Protein AF-A0A141RR09-F1 (afdb_monomer_lite)

pLDDT: mean 96.18, std 3.69, range [79.0, 98.81]

Foldsee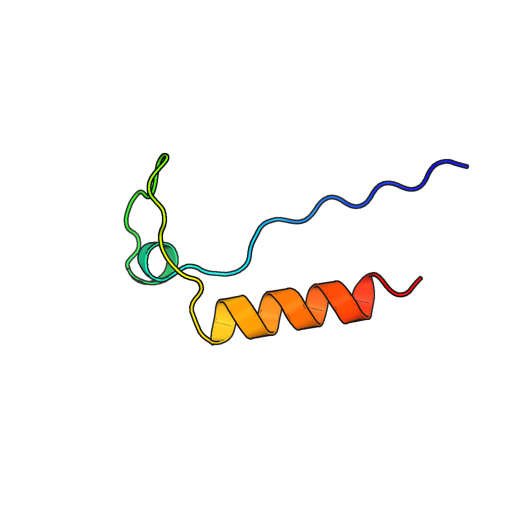k 3Di:
DDDDDDDDQFAFPCVVVVHDQVVHDTHHDPRRVVVVVVVVVVPPD

Radius of gyration: 12.93 Å; chains: 1; bounding box: 24×20×35 Å

Sequence (45 aa):
MLQVYLVRHGETQWNAERRIQGQSDSPLTDKGVQQAWQVAERART

Secondary structure (DSSP, 8-state):
-------PPPPBHHHHTT---TT--PPBPHHHHHHHHHHHHHT--

Structure (mmCIF, N/CA/C/O backbone):
data_AF-A0A141RR09-F1
#
_entry.id   AF-A0A141RR09-F1
#
loop_
_atom_site.group_PDB
_atom_site.id
_atom_site.type_symbol
_atom_site.label_atom_id
_atom_site.label_alt_id
_atom_site.label_comp_id
_atom_site.label_asym_id
_atom_site.label_entity_id
_atom_site.label_seq_id
_atom_site.pdbx_PDB_ins_code
_atom_site.Cartn_x
_atom_site.Cartn_y
_atom_site.Cartn_z
_atom_site.occupancy
_atom_site.B_iso_or_equiv
_atom_site.auth_seq_id
_atom_site.auth_comp_id
_atom_site.auth_asym_id
_atom_site.auth_atom_id
_atom_site.pdbx_PDB_model_num
ATOM 1 N N . MET A 1 1 ? -11.858 6.984 24.755 1.00 86.06 1 MET A N 1
ATOM 2 C CA . MET A 1 1 ? -10.474 7.199 24.273 1.00 86.06 1 MET A CA 1
ATOM 3 C C . MET A 1 1 ? -10.506 7.230 22.758 1.00 86.06 1 MET A C 1
ATOM 5 O O . MET A 1 1 ? -11.317 6.515 22.187 1.00 86.06 1 MET A O 1
ATOM 9 N N . LEU A 1 2 ? -9.688 8.064 22.122 1.00 93.44 2 LEU A N 1
ATOM 10 C CA . LEU A 1 2 ? -9.578 8.091 20.664 1.00 93.44 2 LEU A CA 1
ATOM 11 C C . LEU A 1 2 ? -8.719 6.911 20.191 1.00 93.44 2 LEU A C 1
ATOM 13 O O . LEU A 1 2 ? -7.623 6.715 20.713 1.00 93.44 2 LEU A O 1
ATOM 17 N N . GLN A 1 3 ? -9.203 6.165 19.199 1.00 92.94 3 GLN A N 1
ATOM 18 C CA . GLN A 1 3 ? -8.448 5.113 18.522 1.00 92.94 3 GLN A CA 1
ATOM 19 C C . GLN A 1 3 ? -8.189 5.536 17.074 1.00 92.94 3 GLN A C 1
ATOM 21 O O . GLN A 1 3 ? -9.105 5.972 16.380 1.00 92.94 3 GLN A O 1
ATOM 26 N N . VAL A 1 4 ? -6.934 5.441 16.632 1.00 95.19 4 VAL A N 1
ATOM 27 C CA . VAL A 1 4 ? -6.502 5.847 15.288 1.00 95.19 4 VAL A CA 1
ATOM 28 C C . VAL A 1 4 ? -5.793 4.676 14.627 1.00 95.19 4 VAL A C 1
ATOM 30 O O . VAL A 1 4 ? -4.888 4.085 15.215 1.00 95.19 4 VAL A O 1
ATOM 33 N N . TYR A 1 5 ? -6.183 4.375 13.390 1.00 94.19 5 TYR A N 1
ATOM 34 C CA . TYR A 1 5 ? -5.574 3.340 12.563 1.00 94.19 5 TYR A CA 1
ATOM 35 C C . TYR A 1 5 ? -4.835 3.989 11.393 1.00 94.19 5 TYR A C 1
ATOM 37 O O . TYR A 1 5 ? -5.412 4.787 10.656 1.00 94.19 5 TYR A O 1
ATOM 45 N N . LEU A 1 6 ? -3.561 3.639 11.214 1.00 96.62 6 LEU A N 1
ATOM 46 C CA . LEU A 1 6 ? -2.744 4.071 10.081 1.00 96.62 6 LEU A CA 1
ATOM 47 C C . LEU A 1 6 ? -2.428 2.858 9.212 1.00 96.62 6 LEU A C 1
ATOM 49 O O . LEU A 1 6 ? -1.927 1.848 9.704 1.00 96.62 6 LEU A O 1
ATOM 53 N N . VAL A 1 7 ? -2.716 2.963 7.918 1.00 96.69 7 VAL A N 1
ATOM 54 C CA . VAL A 1 7 ? -2.561 1.870 6.957 1.00 96.69 7 VAL A CA 1
ATOM 55 C C . VAL A 1 7 ? -1.904 2.409 5.689 1.00 96.69 7 VAL A C 1
ATOM 57 O O . VAL A 1 7 ? -2.243 3.493 5.219 1.00 96.69 7 VAL A O 1
ATOM 60 N N . ARG A 1 8 ? -0.973 1.639 5.119 1.00 96.81 8 ARG A N 1
ATOM 61 C CA . ARG A 1 8 ? -0.428 1.877 3.776 1.00 96.81 8 ARG A CA 1
ATOM 62 C C . ARG A 1 8 ? -1.260 1.115 2.741 1.00 96.81 8 ARG A C 1
ATOM 64 O O . ARG A 1 8 ? -1.700 0.003 3.018 1.00 96.81 8 ARG A O 1
ATOM 71 N N . HIS A 1 9 ? -1.431 1.687 1.550 1.00 96.56 9 HIS A N 1
ATOM 72 C CA . HIS A 1 9 ? -2.049 0.990 0.418 1.00 96.56 9 HIS A CA 1
ATOM 73 C C . HIS A 1 9 ? -1.358 -0.358 0.117 1.00 96.56 9 HIS A C 1
ATOM 75 O O . HIS A 1 9 ? -0.181 -0.553 0.437 1.00 96.56 9 HIS A O 1
ATOM 81 N N . GLY A 1 10 ? -2.090 -1.280 -0.514 1.00 98.12 10 GLY A N 1
ATOM 82 C CA . GLY A 1 10 ? -1.549 -2.569 -0.953 1.00 98.12 10 GLY A CA 1
ATOM 83 C C . GLY A 1 10 ? -0.495 -2.434 -2.059 1.00 98.12 10 GLY A C 1
ATOM 84 O O . GLY A 1 10 ? -0.283 -1.357 -2.615 1.00 98.12 10 GLY A O 1
ATOM 85 N N . GLU A 1 11 ? 0.169 -3.539 -2.387 1.00 98.56 11 GLU A N 1
ATOM 86 C CA . GLU A 1 11 ? 1.152 -3.607 -3.474 1.00 98.56 11 GLU A CA 1
ATOM 87 C C . GLU A 1 11 ? 0.559 -3.134 -4.816 1.00 98.56 11 GLU A C 1
ATOM 89 O O . GLU A 1 11 ? -0.487 -3.617 -5.249 1.00 98.56 11 GLU A O 1
ATOM 94 N N . THR A 1 12 ? 1.244 -2.203 -5.486 1.00 98.56 12 THR A N 1
ATOM 95 C CA . THR A 1 12 ? 0.935 -1.768 -6.860 1.00 98.56 12 THR A CA 1
ATOM 96 C C . THR A 1 12 ? 1.810 -2.489 -7.885 1.00 98.56 12 THR A C 1
ATOM 98 O O . THR A 1 12 ? 2.871 -3.014 -7.536 1.00 98.56 12 THR A O 1
ATOM 101 N N . GLN A 1 13 ? 1.414 -2.483 -9.163 1.00 98.50 13 GLN A N 1
ATOM 102 C CA . GLN A 1 13 ? 2.227 -3.045 -10.257 1.00 98.50 13 GLN A CA 1
ATOM 103 C C . GLN A 1 13 ? 3.657 -2.478 -10.237 1.00 98.50 13 GLN A C 1
ATOM 105 O O . GLN A 1 13 ? 4.637 -3.215 -10.306 1.00 98.50 13 GLN A O 1
ATOM 110 N N . TRP A 1 14 ? 3.803 -1.169 -10.011 1.00 98.19 14 TRP A N 1
ATOM 111 C CA . TRP A 1 14 ? 5.123 -0.535 -9.963 1.00 98.19 14 TRP A CA 1
ATOM 112 C C . TRP A 1 14 ? 5.917 -0.875 -8.698 1.00 98.19 14 TRP A C 1
ATOM 114 O O . TRP A 1 14 ? 7.145 -0.869 -8.737 1.00 98.19 14 TRP A O 1
ATOM 124 N N . ASN A 1 15 ? 5.266 -1.214 -7.577 1.00 97.56 15 ASN A N 1
ATOM 125 C CA . ASN A 1 15 ? 5.979 -1.778 -6.426 1.00 97.56 15 ASN A CA 1
ATOM 126 C C . ASN A 1 15 ? 6.587 -3.143 -6.781 1.00 97.56 15 ASN A C 1
ATOM 128 O O . ASN A 1 15 ? 7.752 -3.381 -6.456 1.00 97.56 15 ASN A O 1
ATOM 132 N N . ALA A 1 16 ? 5.832 -4.000 -7.479 1.00 98.06 16 ALA A N 1
ATOM 133 C CA . ALA A 1 16 ? 6.300 -5.313 -7.924 1.00 98.06 16 ALA A CA 1
ATOM 134 C C . ALA A 1 16 ? 7.463 -5.200 -8.929 1.00 98.06 16 ALA A C 1
ATOM 136 O O . ALA A 1 16 ? 8.450 -5.926 -8.822 1.00 98.06 16 ALA A O 1
ATOM 137 N N . G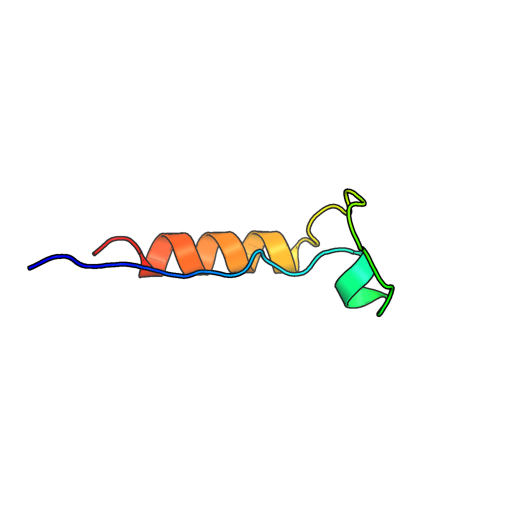LU A 1 17 ? 7.397 -4.222 -9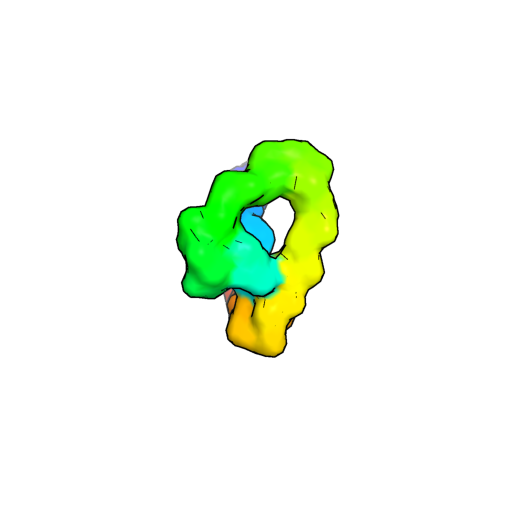.834 1.00 98.25 17 GLU A N 1
ATOM 138 C CA . GLU A 1 17 ? 8.455 -3.895 -10.803 1.00 98.25 17 GLU A CA 1
ATOM 139 C C . GLU A 1 17 ? 9.640 -3.120 -10.197 1.00 98.25 17 GLU A C 1
ATOM 141 O O . GLU A 1 17 ? 10.627 -2.860 -10.883 1.00 98.25 17 GLU A O 1
ATOM 146 N N . ARG A 1 18 ? 9.563 -2.732 -8.915 1.00 97.31 18 ARG A N 1
ATOM 147 C CA . ARG A 1 18 ? 10.552 -1.880 -8.225 1.00 97.31 18 ARG A CA 1
ATOM 148 C C . ARG A 1 18 ? 10.779 -0.527 -8.912 1.00 97.31 18 ARG A C 1
ATOM 150 O O . ARG A 1 18 ? 11.889 0.006 -8.923 1.00 97.31 18 ARG A O 1
ATOM 157 N N . ARG A 1 19 ? 9.710 0.054 -9.451 1.00 97.69 19 ARG A N 1
ATOM 158 C CA . ARG A 1 19 ? 9.693 1.356 -10.117 1.00 97.69 19 ARG A CA 1
ATOM 159 C C . ARG A 1 19 ? 9.225 2.460 -9.166 1.00 97.69 19 ARG A C 1
ATOM 161 O O . ARG A 1 19 ? 8.315 2.274 -8.358 1.00 97.69 19 ARG A O 1
ATOM 168 N N . ILE A 1 20 ? 9.824 3.645 -9.288 1.00 95.88 20 ILE A N 1
ATOM 169 C CA . ILE A 1 20 ? 9.389 4.840 -8.551 1.00 95.88 20 ILE A CA 1
ATOM 170 C C . ILE A 1 20 ? 8.040 5.314 -9.106 1.00 95.88 20 ILE A C 1
ATOM 172 O O . ILE A 1 20 ? 7.931 5.613 -10.293 1.00 95.88 20 ILE A O 1
ATOM 176 N N . GLN A 1 21 ? 7.030 5.408 -8.237 1.00 95.38 21 GLN A N 1
ATOM 177 C CA . GLN A 1 21 ? 5.673 5.841 -8.595 1.00 95.38 21 GLN A CA 1
ATOM 178 C C . GLN A 1 21 ? 5.479 7.361 -8.541 1.00 95.38 21 GLN A C 1
ATOM 180 O O . GLN A 1 21 ? 4.857 7.936 -9.437 1.00 95.38 21 GLN A O 1
ATOM 185 N N . GLY A 1 22 ? 6.044 8.036 -7.534 1.00 94.00 22 GLY A N 1
ATOM 186 C CA . GLY A 1 22 ? 5.813 9.467 -7.329 1.00 94.00 22 GLY A CA 1
ATOM 187 C C . GLY A 1 22 ? 4.318 9.762 -7.169 1.00 94.00 22 GLY A C 1
ATOM 188 O O . GLY A 1 22 ? 3.652 9.123 -6.362 1.00 94.00 22 GLY A O 1
ATOM 189 N N . GLN A 1 23 ? 3.801 10.700 -7.962 1.00 95.44 23 GLN A N 1
ATOM 190 C CA . GLN A 1 23 ? 2.374 11.054 -8.007 1.00 95.44 2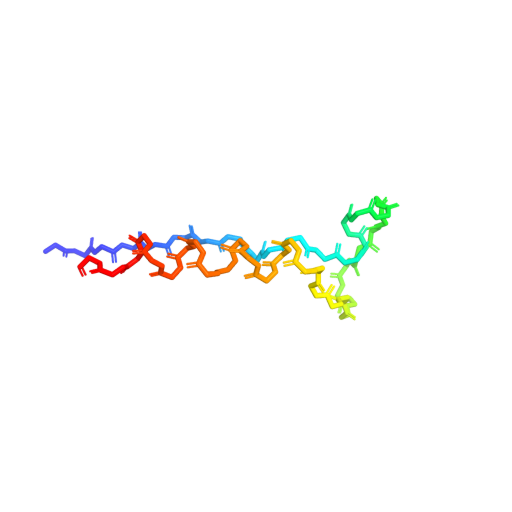3 GLN A CA 1
ATOM 191 C C . GLN A 1 23 ? 1.589 10.296 -9.096 1.00 95.44 23 GLN A C 1
ATOM 193 O O . GLN A 1 23 ? 0.443 10.633 -9.372 1.00 95.44 23 GLN A O 1
ATOM 198 N N . SER A 1 24 ? 2.202 9.302 -9.746 1.00 95.75 24 SER A N 1
ATOM 199 C CA . SER A 1 24 ? 1.549 8.526 -10.807 1.00 95.75 24 SER A CA 1
ATOM 200 C C . SER A 1 24 ? 0.542 7.528 -10.232 1.00 95.75 24 SER A C 1
ATOM 202 O O . SER A 1 24 ? 0.726 7.013 -9.126 1.00 95.75 24 SER A O 1
ATOM 204 N N . ASP A 1 25 ? -0.476 7.185 -11.017 1.00 96.00 25 ASP A N 1
ATOM 205 C CA . ASP A 1 25 ? -1.508 6.225 -10.626 1.00 96.00 25 ASP A CA 1
ATOM 206 C C . ASP A 1 25 ? -1.186 4.816 -11.158 1.00 96.00 25 ASP A C 1
ATOM 208 O O . ASP A 1 25 ? -1.431 4.497 -12.320 1.00 96.00 25 ASP A O 1
ATOM 212 N N . SER A 1 26 ? -0.553 3.984 -10.324 1.00 97.81 26 SER A N 1
ATOM 213 C CA . SER A 1 26 ? -0.282 2.575 -10.633 1.00 97.81 26 SER A CA 1
ATOM 214 C C . SER A 1 26 ? -1.339 1.699 -9.959 1.00 97.81 26 SER A C 1
ATOM 216 O O . SER A 1 26 ? -1.505 1.808 -8.739 1.00 97.81 26 SER A O 1
ATOM 218 N N . PRO A 1 27 ? -2.025 0.809 -10.700 1.00 98.12 27 PRO A N 1
ATOM 219 C CA . PRO A 1 27 ? -3.069 -0.025 -10.123 1.00 98.12 27 PRO A CA 1
ATOM 220 C C . PRO A 1 27 ? -2.493 -1.020 -9.108 1.00 98.12 27 PRO A C 1
ATOM 222 O O . PRO A 1 27 ? -1.323 -1.417 -9.185 1.00 98.12 27 PRO A O 1
ATOM 225 N N . LEU A 1 28 ? -3.337 -1.458 -8.169 1.00 98.56 28 LEU A N 1
ATOM 226 C CA . LEU A 1 28 ? -3.014 -2.568 -7.272 1.00 98.56 28 LEU A CA 1
ATOM 227 C C . LEU A 1 28 ? -2.773 -3.857 -8.068 1.00 98.56 28 LEU A C 1
ATOM 229 O O . LEU A 1 28 ? -3.395 -4.094 -9.105 1.00 98.56 28 LEU A O 1
ATOM 233 N N . THR A 1 29 ? -1.884 -4.709 -7.565 1.00 98.75 29 THR A N 1
ATOM 234 C CA . THR A 1 29 ? -1.810 -6.109 -8.000 1.00 98.75 29 THR A CA 1
ATOM 235 C C . THR A 1 29 ? -2.953 -6.905 -7.365 1.00 98.75 29 THR A C 1
ATOM 237 O O . THR A 1 29 ? -3.542 -6.466 -6.373 1.00 98.75 29 THR A O 1
ATOM 240 N N . ASP A 1 30 ? -3.231 -8.118 -7.852 1.00 98.75 30 ASP A N 1
ATOM 241 C CA . ASP A 1 30 ? -4.180 -9.022 -7.181 1.00 98.75 30 ASP A CA 1
ATOM 242 C C . ASP A 1 30 ? -3.788 -9.248 -5.712 1.00 98.75 30 ASP A C 1
ATOM 244 O O . ASP A 1 30 ? -4.631 -9.237 -4.815 1.00 98.75 30 ASP A O 1
ATOM 248 N N . LYS A 1 31 ? -2.481 -9.352 -5.439 1.00 98.69 31 LYS A N 1
ATOM 249 C CA . LYS A 1 31 ? -1.932 -9.414 -4.080 1.00 98.69 31 LYS A CA 1
ATOM 250 C C . LYS A 1 31 ? -2.217 -8.134 -3.289 1.00 98.69 31 LYS A C 1
ATOM 252 O O . LYS A 1 31 ? -2.600 -8.229 -2.125 1.00 98.69 31 LYS A O 1
ATOM 257 N N . GLY A 1 32 ? -2.069 -6.958 -3.896 1.00 98.75 32 GLY A N 1
ATOM 258 C CA . GLY A 1 32 ? -2.434 -5.678 -3.287 1.00 98.75 32 GLY A CA 1
ATOM 259 C C . GLY A 1 32 ? -3.914 -5.592 -2.912 1.00 98.75 32 GLY A C 1
ATOM 260 O O . GLY A 1 32 ? -4.249 -5.120 -1.825 1.00 98.75 32 GLY A O 1
ATOM 261 N N . VAL A 1 33 ? -4.800 -6.123 -3.757 1.00 98.81 33 VAL A N 1
ATOM 262 C CA . VAL A 1 33 ? -6.238 -6.222 -3.461 1.00 98.81 33 VAL A CA 1
ATOM 263 C C . VAL A 1 33 ? -6.489 -7.165 -2.281 1.00 98.81 33 VAL A C 1
ATOM 265 O O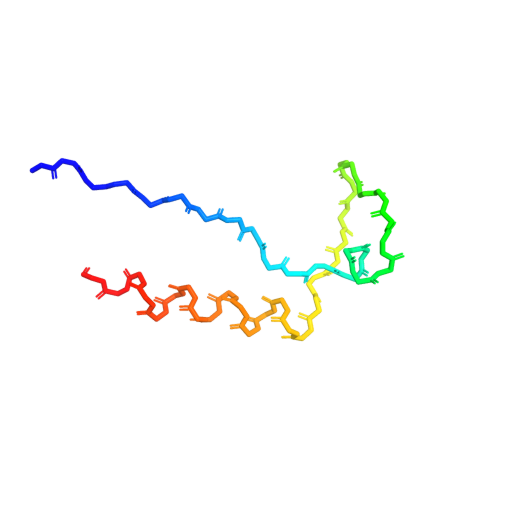 . VAL A 1 33 ? -7.202 -6.801 -1.347 1.00 98.81 33 VAL A O 1
ATOM 268 N N . GLN A 1 34 ? -5.858 -8.344 -2.252 1.00 98.75 34 GLN A N 1
ATOM 269 C CA . GLN A 1 34 ? -5.967 -9.268 -1.113 1.00 98.75 34 GLN A CA 1
ATOM 270 C C . GLN A 1 34 ? -5.458 -8.645 0.198 1.00 98.75 34 GLN A C 1
ATOM 272 O O . GLN A 1 34 ? -6.059 -8.836 1.254 1.00 98.75 34 GLN A O 1
ATOM 277 N N . GLN A 1 35 ? -4.381 -7.858 0.146 1.00 98.69 35 GLN A N 1
ATOM 278 C CA . GLN A 1 35 ? -3.874 -7.122 1.309 1.00 98.69 35 GLN A CA 1
ATOM 279 C C . GLN A 1 35 ? -4.898 -6.110 1.839 1.00 98.69 35 GLN A C 1
ATOM 281 O O . GLN A 1 35 ? -5.080 -6.019 3.053 1.00 98.69 35 GLN A O 1
ATOM 286 N N . ALA A 1 36 ? -5.596 -5.389 0.956 1.00 98.38 36 ALA A N 1
ATOM 287 C CA . ALA A 1 36 ? -6.647 -4.457 1.358 1.00 98.38 36 ALA A CA 1
ATOM 288 C C . ALA A 1 36 ? -7.794 -5.174 2.095 1.00 98.38 36 ALA A C 1
ATOM 290 O O . ALA A 1 36 ? -8.227 -4.711 3.151 1.00 98.38 36 ALA A O 1
ATOM 291 N N . TRP A 1 37 ? -8.219 -6.347 1.611 1.00 98.25 37 TRP A N 1
ATOM 292 C CA . TRP A 1 37 ? -9.223 -7.171 2.298 1.00 98.25 37 TRP A CA 1
ATOM 293 C C . TRP A 1 37 ? -8.755 -7.653 3.674 1.00 98.25 37 TRP A C 1
ATOM 295 O O . TRP A 1 37 ? -9.513 -7.594 4.638 1.00 98.25 37 TRP A O 1
ATOM 305 N N . GLN A 1 38 ? -7.492 -8.061 3.814 1.00 97.88 38 GLN A N 1
ATOM 306 C CA . GLN A 1 38 ? -6.941 -8.462 5.115 1.00 97.88 38 GLN A CA 1
ATOM 307 C C . GLN A 1 38 ? -6.924 -7.313 6.129 1.00 97.88 38 GLN A C 1
ATOM 309 O O . GLN A 1 38 ? -7.113 -7.547 7.324 1.00 97.88 38 GLN A O 1
ATOM 314 N N . VAL A 1 39 ? -6.678 -6.078 5.680 1.00 97.56 39 VAL A N 1
ATOM 315 C CA . VAL A 1 39 ? -6.813 -4.900 6.545 1.00 97.56 39 VAL A CA 1
ATOM 316 C C . VAL A 1 39 ? -8.271 -4.707 6.941 1.00 97.56 39 VAL A C 1
ATOM 318 O O . VAL A 1 39 ? -8.533 -4.512 8.125 1.00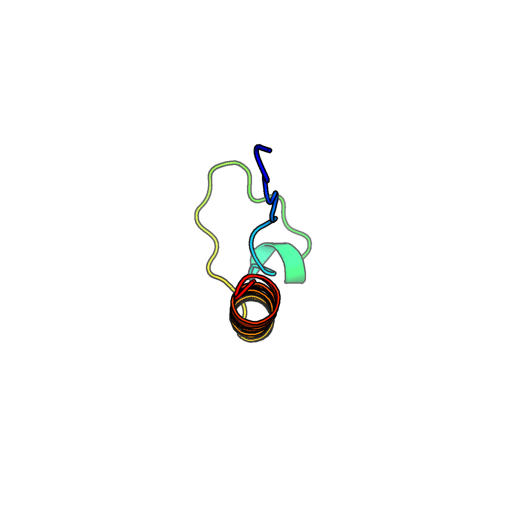 97.56 39 VAL A O 1
ATOM 321 N N . ALA A 1 40 ? -9.201 -4.785 5.984 1.00 96.44 40 ALA A N 1
ATOM 322 C CA . ALA A 1 40 ? -10.625 -4.615 6.251 1.00 96.44 40 ALA A CA 1
ATOM 323 C C . ALA A 1 40 ? -11.108 -5.575 7.345 1.00 96.44 40 ALA A C 1
ATOM 325 O O . ALA A 1 40 ? -11.739 -5.126 8.293 1.00 96.44 40 ALA A O 1
ATOM 326 N N . GLU A 1 41 ? -10.728 -6.855 7.274 1.00 96.75 41 GLU A N 1
ATOM 327 C CA . GLU A 1 41 ? -11.067 -7.848 8.301 1.00 96.75 41 GLU A CA 1
ATOM 328 C C . GLU A 1 41 ? -10.477 -7.513 9.678 1.00 96.75 41 GLU A C 1
ATOM 330 O O . GLU A 1 41 ? -11.168 -7.616 10.689 1.00 96.75 41 GLU A O 1
ATOM 335 N N . ARG A 1 42 ? -9.220 -7.055 9.741 1.00 93.62 42 ARG A N 1
ATOM 336 C CA . ARG A 1 42 ? -8.571 -6.679 11.013 1.00 93.62 42 ARG A CA 1
ATOM 337 C C . ARG A 1 42 ? -9.134 -5.402 11.628 1.00 93.62 42 ARG A C 1
ATOM 339 O O . ARG A 1 42 ? -9.037 -5.226 12.838 1.00 93.62 42 ARG A O 1
ATOM 346 N N . ALA A 1 43 ? -9.682 -4.512 10.808 1.00 94.38 43 ALA A N 1
ATOM 347 C CA . ALA A 1 43 ? -10.224 -3.232 11.241 1.00 94.38 43 ALA A CA 1
ATOM 348 C C . ALA A 1 43 ? -11.685 -3.314 11.725 1.00 94.38 43 ALA A C 1
ATOM 350 O O . ALA A 1 43 ? -12.223 -2.295 12.145 1.00 94.38 43 ALA A O 1
ATOM 351 N N . ARG A 1 44 ? -12.332 -4.492 11.699 1.00 88.19 44 ARG A N 1
ATOM 352 C CA . ARG A 1 44 ? -13.727 -4.703 12.154 1.00 88.19 44 ARG A CA 1
ATOM 353 C C . ARG A 1 44 ? -13.920 -4.637 13.688 1.00 88.19 44 ARG A C 1
ATOM 355 O O . ARG A 1 44 ? -14.830 -5.280 14.201 1.00 88.19 44 ARG A O 1
ATOM 362 N N . THR A 1 45 ? -13.054 -3.927 14.412 1.00 79.00 45 THR A N 1
ATOM 363 C CA . THR A 1 45 ? -13.073 -3.821 15.885 1.00 79.00 45 THR A CA 1
ATOM 364 C C . THR A 1 45 ? -14.297 -3.096 16.414 1.00 79.00 45 THR A C 1
ATOM 366 O O . THR A 1 45 ? -14.632 -2.050 15.813 1.00 79.00 45 THR A O 1
#